Protein AF-A0A813UW55-F1 (afdb_monomer_lite)

Sequence (74 aa):
MKIFKRSDHSAVIYNSSMYIFDGLDEYRYNNLFKFDFDTHIRTEIKAKDESKLSLKRCKHSACIYDNMMYIFGG

Structure (mmCIF, N/CA/C/O backbone):
data_AF-A0A813UW55-F1
#
_entry.id   AF-A0A813UW55-F1
#
loop_
_atom_site.group_PDB
_atom_site.id
_atom_site.type_symbol
_atom_site.label_atom_id
_atom_site.label_alt_id
_atom_site.label_comp_id
_atom_site.label_asym_id
_atom_site.label_entity_id
_atom_site.label_seq_id
_atom_site.pdbx_PDB_ins_code
_atom_site.Cartn_x
_atom_site.Cartn_y
_atom_site.Cartn_z
_atom_site.occupancy
_atom_site.B_iso_or_equiv
_atom_site.auth_seq_id
_atom_site.auth_comp_id
_atom_site.auth_asym_id
_atom_site.auth_atom_id
_atom_site.pdbx_PDB_model_num
ATOM 1 N N . MET A 1 1 ? 4.541 17.400 9.756 1.00 48.16 1 MET A N 1
ATOM 2 C CA . MET A 1 1 ? 4.089 16.268 8.916 1.00 48.16 1 MET A CA 1
ATOM 3 C C . MET A 1 1 ? 4.354 16.618 7.455 1.00 48.16 1 MET A C 1
ATOM 5 O O . MET A 1 1 ? 3.674 17.481 6.919 1.00 48.16 1 MET A O 1
ATOM 9 N N . LYS A 1 2 ? 5.406 16.065 6.836 1.00 45.62 2 LYS A N 1
ATOM 10 C CA . LYS A 1 2 ? 5.758 16.384 5.441 1.00 45.62 2 LYS A CA 1
ATOM 11 C C . LYS A 1 2 ? 4.892 15.527 4.514 1.00 45.62 2 LYS A C 1
ATOM 13 O O . LYS A 1 2 ? 4.998 14.305 4.527 1.00 45.62 2 LYS A O 1
ATOM 18 N N . ILE A 1 3 ? 3.993 16.164 3.769 1.00 55.00 3 ILE A N 1
ATOM 19 C CA . ILE A 1 3 ? 3.148 15.502 2.771 1.00 55.00 3 ILE A CA 1
ATOM 20 C C . ILE A 1 3 ? 3.983 15.370 1.495 1.00 55.00 3 ILE A C 1
ATOM 22 O O . ILE A 1 3 ? 4.260 16.368 0.834 1.00 55.00 3 ILE A O 1
ATOM 26 N N . PHE A 1 4 ? 4.411 14.154 1.158 1.00 65.38 4 PHE A N 1
ATOM 27 C CA . PHE A 1 4 ? 5.009 13.878 -0.149 1.00 65.38 4 PHE A CA 1
ATOM 28 C C . PHE A 1 4 ? 3.878 13.781 -1.173 1.00 65.38 4 PHE A C 1
ATOM 30 O O . PHE A 1 4 ? 3.087 12.837 -1.128 1.00 65.38 4 PHE A O 1
ATOM 37 N N . LYS A 1 5 ? 3.752 14.794 -2.036 1.00 77.31 5 LYS A N 1
ATOM 38 C CA . LYS A 1 5 ? 2.794 14.781 -3.145 1.00 77.31 5 LYS A CA 1
ATOM 39 C C . LYS A 1 5 ? 3.274 13.750 -4.168 1.00 77.31 5 LYS A C 1
ATOM 41 O O . LYS A 1 5 ? 4.332 13.944 -4.751 1.00 77.31 5 LYS A O 1
ATOM 46 N N . ARG A 1 6 ? 2.509 12.674 -4.358 1.00 85.12 6 ARG A N 1
ATOM 47 C CA . ARG A 1 6 ? 2.768 11.618 -5.348 1.00 85.12 6 ARG A CA 1
ATOM 48 C C . ARG A 1 6 ? 1.488 11.316 -6.125 1.00 85.12 6 ARG A C 1
ATOM 50 O O . ARG A 1 6 ? 0.407 11.313 -5.532 1.00 85.12 6 ARG A O 1
ATOM 57 N N . SER A 1 7 ? 1.600 11.050 -7.420 1.00 88.50 7 SER A N 1
ATOM 58 C CA . SER A 1 7 ? 0.505 10.587 -8.285 1.00 88.50 7 SER A CA 1
ATOM 59 C C . SER A 1 7 ? 0.637 9.096 -8.587 1.00 88.50 7 SER A C 1
ATOM 61 O O . SER A 1 7 ? 1.623 8.469 -8.208 1.00 88.50 7 SER A O 1
ATOM 63 N N . ASP A 1 8 ? -0.356 8.522 -9.267 1.00 91.69 8 ASP A N 1
ATOM 64 C CA . ASP A 1 8 ? -0.319 7.145 -9.780 1.00 91.69 8 ASP A CA 1
ATOM 65 C C . ASP A 1 8 ? -0.036 6.075 -8.713 1.00 91.69 8 ASP A C 1
ATOM 67 O O . ASP A 1 8 ? 0.600 5.054 -8.999 1.00 91.69 8 ASP A O 1
ATOM 71 N N . HIS A 1 9 ? -0.504 6.338 -7.490 1.00 92.25 9 HIS A N 1
ATOM 72 C CA . HIS A 1 9 ? -0.452 5.401 -6.382 1.00 92.25 9 HIS A CA 1
ATOM 73 C C . HIS A 1 9 ? -1.722 4.575 -6.263 1.00 92.25 9 HIS A C 1
ATOM 75 O O . HIS A 1 9 ? -2.790 4.977 -6.722 1.00 92.25 9 HIS A O 1
ATOM 81 N N . SER A 1 10 ? -1.606 3.431 -5.596 1.00 96.00 10 SER A N 1
ATOM 82 C CA . SER A 1 10 ? -2.749 2.581 -5.272 1.00 96.00 10 SER A CA 1
ATOM 83 C C . SER A 1 10 ? -2.958 2.541 -3.767 1.00 96.00 10 SER A C 1
ATOM 85 O O . SER A 1 10 ? -1.990 2.507 -3.002 1.00 96.00 10 SER A O 1
ATOM 87 N N . ALA A 1 11 ? -4.211 2.487 -3.338 1.00 96.38 11 ALA A N 1
ATOM 88 C CA . ALA A 1 11 ? -4.546 2.311 -1.940 1.00 96.38 11 ALA A CA 1
ATOM 89 C C . ALA A 1 11 ? -5.663 1.285 -1.778 1.00 96.38 11 ALA A C 1
ATOM 91 O O . ALA A 1 11 ? -6.517 1.132 -2.650 1.00 96.38 11 ALA A O 1
ATOM 92 N N . VAL A 1 12 ? -5.653 0.604 -0.640 1.00 97.88 12 VAL A N 1
ATOM 93 C CA . VAL A 1 12 ? -6.704 -0.318 -0.216 1.00 97.88 12 VAL A CA 1
ATOM 94 C C . VAL A 1 12 ? -7.090 -0.011 1.227 1.00 97.88 12 VAL A C 1
ATOM 96 O O . VAL A 1 12 ? -6.270 0.480 2.004 1.00 97.88 12 VAL A O 1
ATOM 99 N N . ILE A 1 13 ? -8.336 -0.291 1.599 1.00 97.81 13 ILE A N 1
ATOM 100 C CA . ILE A 1 13 ? -8.805 -0.168 2.983 1.00 97.81 13 ILE A CA 1
ATOM 101 C C . ILE A 1 13 ? -8.885 -1.566 3.585 1.00 97.81 13 ILE A C 1
ATOM 103 O O . ILE A 1 13 ? -9.547 -2.438 3.029 1.00 97.81 13 ILE A O 1
ATOM 107 N N . TYR A 1 14 ? -8.225 -1.763 4.723 1.00 97.25 14 TYR A N 1
ATOM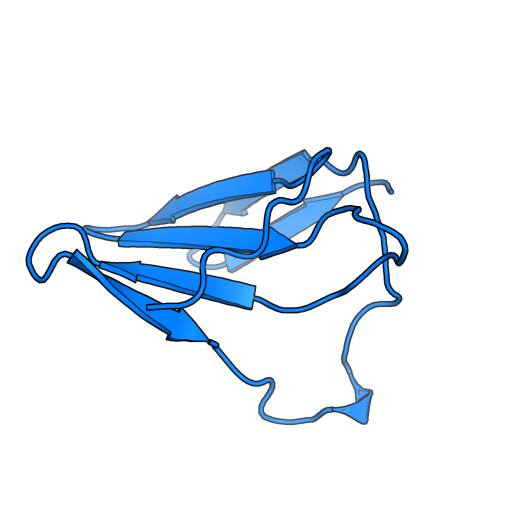 108 C CA . TYR A 1 14 ? -8.272 -2.999 5.494 1.00 97.25 14 TYR A CA 1
ATOM 109 C C . TYR A 1 14 ? -8.471 -2.661 6.971 1.00 97.25 14 TYR A C 1
ATOM 111 O O . TYR A 1 14 ? -7.663 -1.937 7.560 1.00 97.25 14 TYR A O 1
ATOM 119 N N . ASN A 1 15 ? -9.544 -3.184 7.571 1.00 94.75 15 ASN A N 1
ATOM 120 C CA . ASN A 1 15 ? -10.020 -2.787 8.901 1.00 94.75 15 ASN A CA 1
ATOM 121 C C . ASN A 1 15 ? -10.188 -1.250 9.000 1.00 94.75 15 ASN A C 1
ATOM 123 O O . ASN A 1 15 ? -10.643 -0.618 8.049 1.00 94.75 15 ASN A O 1
ATOM 127 N N . SER A 1 16 ? -9.802 -0.636 10.123 1.00 95.94 16 SER A N 1
ATOM 128 C CA . SER A 1 16 ? -9.862 0.820 10.352 1.00 95.94 16 SER A CA 1
ATOM 129 C C . SER A 1 16 ? -8.645 1.571 9.798 1.00 95.94 16 SER A C 1
ATOM 131 O O . SER A 1 16 ? -8.149 2.529 10.395 1.00 95.94 16 SER A O 1
ATOM 133 N N . SER A 1 17 ? -8.067 1.110 8.688 1.00 97.81 17 SER A N 1
ATOM 134 C CA . SER A 1 17 ? -6.857 1.719 8.136 1.00 97.81 17 SER A CA 1
ATOM 135 C C . SER A 1 17 ? -6.794 1.654 6.618 1.00 97.81 17 SER A C 1
ATOM 137 O O . SER A 1 17 ? -7.227 0.693 5.983 1.00 97.81 17 SER A O 1
ATOM 139 N N . MET A 1 18 ? -6.187 2.680 6.034 1.00 97.44 18 MET A N 1
ATOM 140 C CA . MET A 1 18 ? -5.823 2.719 4.626 1.00 97.44 18 MET A CA 1
ATOM 141 C C . MET A 1 18 ? -4.360 2.318 4.462 1.00 97.44 18 MET A C 1
ATOM 143 O O . MET A 1 18 ? -3.480 2.830 5.155 1.00 97.44 18 MET A O 1
ATOM 147 N N . TYR A 1 19 ? -4.097 1.435 3.511 1.00 96.56 19 TYR A N 1
ATOM 148 C CA . TYR A 1 19 ? -2.762 1.020 3.108 1.00 96.56 19 TYR A CA 1
ATOM 149 C C . TYR A 1 19 ? -2.481 1.590 1.726 1.00 96.56 19 TYR A C 1
ATOM 151 O O . TYR A 1 19 ? -3.218 1.325 0.780 1.00 96.56 19 TYR A O 1
ATOM 159 N N . ILE A 1 20 ? -1.435 2.400 1.623 1.00 95.31 20 ILE A N 1
ATOM 160 C CA . ILE A 1 20 ? -1.070 3.141 0.418 1.00 95.31 20 ILE A CA 1
ATOM 161 C C . ILE A 1 20 ? 0.252 2.568 -0.069 1.00 95.31 20 ILE A C 1
ATOM 163 O O . ILE A 1 20 ? 1.286 2.760 0.578 1.00 95.31 20 ILE A O 1
ATOM 167 N N . PHE A 1 21 ? 0.208 1.861 -1.194 1.00 94.31 21 PHE A N 1
ATOM 168 C CA . PHE A 1 21 ? 1.409 1.419 -1.881 1.00 94.31 21 PHE A CA 1
ATOM 169 C C . PHE A 1 21 ? 1.702 2.394 -3.002 1.00 94.31 21 PHE A C 1
ATOM 171 O O . PHE A 1 21 ? 0.904 2.490 -3.934 1.00 94.31 21 PHE A O 1
ATOM 178 N N . ASP A 1 22 ? 2.832 3.066 -2.805 1.00 86.44 22 ASP A N 1
ATOM 179 C CA . ASP A 1 22 ? 3.564 4.062 -3.580 1.00 86.44 22 ASP A CA 1
ATOM 180 C C . ASP A 1 22 ? 3.066 4.592 -4.930 1.00 86.44 22 ASP A C 1
ATOM 182 O O . ASP A 1 22 ? 2.087 4.147 -5.478 1.00 86.44 22 ASP A O 1
ATOM 186 N N . GLY A 1 23 ? 3.772 5.54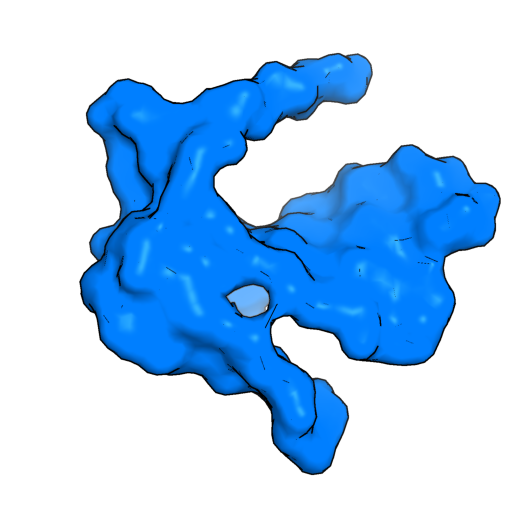7 -5.521 1.00 85.38 23 GLY A N 1
ATOM 187 C CA . GLY A 1 23 ? 3.505 6.064 -6.850 1.00 85.38 23 GLY A CA 1
ATOM 188 C C . GLY A 1 23 ? 4.702 6.823 -7.406 1.00 85.38 23 GLY A C 1
ATOM 189 O O . GLY A 1 23 ? 5.858 6.416 -7.258 1.00 85.38 23 GLY A O 1
ATOM 190 N N . LEU A 1 24 ? 4.407 7.931 -8.070 1.00 86.25 24 LEU A N 1
ATOM 191 C CA . LEU A 1 24 ? 5.352 8.738 -8.825 1.00 86.25 24 LEU A CA 1
ATOM 192 C C . LEU A 1 24 ? 5.414 10.166 -8.263 1.00 86.25 24 LEU A C 1
ATOM 194 O O . LEU A 1 24 ? 4.377 10.811 -8.100 1.00 86.25 24 LEU A O 1
ATOM 198 N N . ASP A 1 25 ? 6.621 10.668 -7.999 1.00 86.56 25 ASP A N 1
ATOM 199 C CA . ASP A 1 25 ? 6.927 12.106 -8.072 1.00 86.56 25 ASP A CA 1
ATOM 200 C C . ASP A 1 25 ? 7.995 12.371 -9.160 1.00 86.56 25 ASP A C 1
ATOM 202 O O . ASP A 1 25 ? 7.852 11.875 -10.274 1.00 86.56 25 ASP A O 1
ATOM 206 N N . GLU A 1 26 ? 9.069 13.107 -8.872 1.00 87.19 26 GLU A N 1
ATOM 207 C CA . GLU A 1 26 ? 10.325 13.065 -9.631 1.00 87.19 26 GLU A CA 1
ATOM 208 C C . GLU A 1 26 ? 10.863 11.631 -9.797 1.00 87.19 26 GLU A C 1
ATOM 210 O O . GLU A 1 26 ? 11.452 11.308 -10.830 1.00 87.19 26 GLU A O 1
ATOM 215 N N . TYR A 1 27 ? 10.631 10.748 -8.816 1.00 87.19 27 TYR A N 1
ATOM 216 C CA . TYR A 1 27 ? 11.052 9.347 -8.856 1.00 87.19 27 TYR A CA 1
ATOM 217 C C . TYR A 1 27 ? 9.889 8.376 -8.630 1.00 87.19 27 TYR A C 1
ATOM 219 O O . TYR A 1 27 ? 8.859 8.701 -8.041 1.00 87.19 27 TYR A O 1
ATOM 227 N N . ARG A 1 28 ? 10.081 7.131 -9.084 1.00 88.88 28 ARG A N 1
ATOM 228 C CA . ARG A 1 28 ? 9.249 5.995 -8.666 1.00 88.88 28 ARG A CA 1
ATOM 229 C C . ARG A 1 28 ? 9.735 5.483 -7.323 1.00 88.88 28 ARG A C 1
ATOM 231 O O . ARG A 1 28 ? 10.942 5.462 -7.060 1.00 88.88 28 ARG A O 1
ATOM 238 N N . TYR A 1 29 ? 8.815 4.975 -6.523 1.00 88.75 29 TYR A N 1
ATOM 239 C CA . TYR A 1 29 ? 9.138 4.420 -5.217 1.00 88.75 29 TYR A CA 1
ATOM 240 C C . TYR A 1 29 ? 8.370 3.100 -4.978 1.00 88.75 29 TYR A C 1
ATOM 242 O O . TYR A 1 29 ? 7.632 2.629 -5.846 1.00 88.75 29 TYR A O 1
ATOM 250 N N . ASN A 1 30 ? 8.646 2.435 -3.857 1.00 91.25 30 ASN A N 1
ATOM 251 C CA . ASN A 1 30 ? 8.071 1.146 -3.443 1.00 91.25 30 ASN A CA 1
ATOM 252 C C . ASN A 1 30 ? 7.790 1.072 -1.921 1.00 91.25 30 ASN A C 1
ATOM 254 O O . ASN A 1 30 ? 7.758 -0.010 -1.337 1.00 91.25 30 ASN A O 1
ATOM 258 N N . ASN A 1 31 ? 7.628 2.222 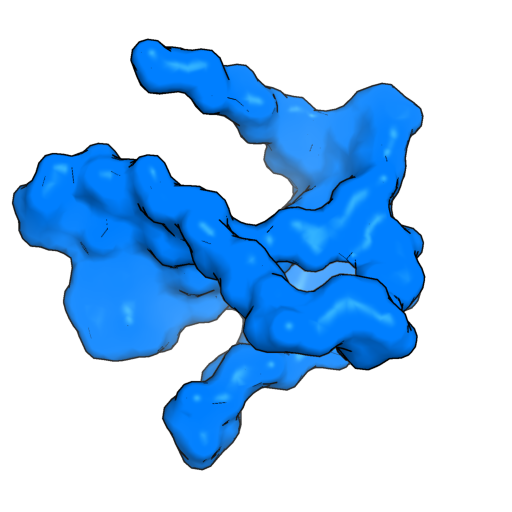-1.271 1.00 91.88 31 ASN A N 1
ATOM 259 C CA . ASN A 1 31 ? 7.230 2.381 0.119 1.00 91.88 31 ASN A CA 1
ATOM 260 C C . ASN A 1 31 ? 5.760 1.982 0.320 1.00 91.88 31 ASN A C 1
ATOM 262 O O . ASN A 1 31 ? 4.877 2.291 -0.488 1.00 91.88 31 ASN A O 1
ATOM 266 N N . LEU A 1 32 ? 5.490 1.377 1.474 1.00 93.69 32 LEU A N 1
ATOM 267 C CA . LEU A 1 32 ? 4.147 1.092 1.958 1.00 93.69 32 LEU A CA 1
ATOM 268 C C . LEU A 1 32 ? 3.843 1.999 3.151 1.00 93.69 32 LEU A C 1
ATOM 270 O O . LEU A 1 32 ? 4.597 2.034 4.122 1.00 93.69 32 LEU A O 1
ATOM 274 N N . PHE A 1 33 ? 2.726 2.718 3.107 1.00 94.56 33 PHE A N 1
ATOM 275 C CA . PHE A 1 33 ? 2.255 3.531 4.227 1.00 94.56 33 PHE A CA 1
ATOM 276 C C . PHE A 1 33 ? 0.940 2.991 4.774 1.00 94.56 33 PHE A C 1
ATOM 278 O O . PHE A 1 33 ? 0.061 2.601 4.012 1.00 94.56 33 PHE A O 1
ATOM 285 N N . LYS A 1 34 ? 0.791 3.037 6.097 1.00 96.06 34 LYS A N 1
ATOM 286 C CA . LYS A 1 34 ? -0.483 2.874 6.794 1.00 96.06 34 LYS A CA 1
ATOM 287 C C . LYS A 1 34 ? -0.970 4.243 7.246 1.00 96.06 34 LYS A C 1
ATOM 289 O O . LYS A 1 34 ? -0.209 4.992 7.855 1.00 96.06 34 LYS A O 1
ATOM 294 N N . PHE A 1 35 ? -2.226 4.548 6.972 1.00 96.12 35 PHE A N 1
ATOM 295 C CA . PHE A 1 35 ? -2.950 5.657 7.571 1.00 96.12 35 PHE A CA 1
ATOM 296 C C . PHE A 1 35 ? -4.062 5.092 8.449 1.00 96.12 35 PHE A C 1
ATOM 298 O O . PHE A 1 35 ? -4.921 4.349 7.975 1.00 96.12 35 PHE A O 1
ATOM 305 N N . ASP A 1 36 ? -3.995 5.402 9.734 1.00 97.00 36 ASP A N 1
ATOM 306 C CA . ASP A 1 36 ? -4.960 4.970 10.735 1.00 97.00 36 ASP A CA 1
ATOM 307 C C . ASP A 1 36 ? -6.080 6.013 10.842 1.00 97.00 36 ASP A C 1
ATOM 309 O O . ASP A 1 36 ? -5.802 7.193 11.067 1.00 97.00 36 ASP A O 1
ATOM 313 N N . PHE A 1 37 ? -7.333 5.604 10.615 1.00 96.75 37 PHE A N 1
ATOM 314 C CA . PHE A 1 37 ? -8.455 6.545 10.530 1.00 96.75 37 PHE A CA 1
ATOM 315 C C . PHE A 1 37 ? -8.849 7.140 11.882 1.00 96.75 37 PHE A C 1
ATOM 317 O O . PHE A 1 37 ? -9.332 8.267 11.925 1.00 96.75 37 PHE A O 1
ATOM 324 N N . ASP A 1 38 ? -8.612 6.418 12.974 1.00 96.88 38 ASP A N 1
ATOM 325 C CA . ASP A 1 38 ? -8.993 6.869 14.309 1.00 96.88 38 ASP A CA 1
ATOM 326 C C . ASP A 1 38 ? -7.988 7.913 14.806 1.00 96.88 38 ASP A C 1
ATOM 328 O O . ASP A 1 38 ? -8.333 9.034 15.185 1.00 96.88 38 ASP A O 1
ATOM 332 N N . THR A 1 39 ? -6.702 7.577 14.729 1.00 96.56 39 THR A N 1
ATOM 333 C CA . THR A 1 39 ? -5.620 8.434 15.230 1.00 96.56 39 THR A CA 1
ATOM 334 C C . THR A 1 39 ? -5.174 9.500 14.234 1.00 96.56 39 THR A C 1
ATOM 336 O O . THR A 1 39 ? -4.474 10.436 14.618 1.00 96.56 39 THR A O 1
ATOM 339 N N . HIS A 1 40 ? -5.551 9.369 12.957 1.00 94.44 40 HIS A N 1
ATOM 340 C CA . HIS A 1 40 ? -5.056 10.188 11.846 1.00 94.44 40 HIS A CA 1
ATOM 341 C C . HIS A 1 40 ? -3.525 10.139 11.694 1.00 94.44 40 HIS A C 1
ATOM 343 O O . HIS A 1 40 ? -2.902 11.028 11.103 1.00 94.44 40 HIS A O 1
ATOM 349 N N . ILE A 1 41 ? -2.895 9.087 12.225 1.00 94.12 41 ILE A N 1
ATOM 350 C CA . ILE A 1 41 ? -1.451 8.895 12.161 1.00 94.12 41 ILE A CA 1
ATOM 351 C C . ILE A 1 41 ? -1.106 8.138 10.883 1.00 94.12 41 ILE A C 1
ATOM 353 O O . ILE A 1 41 ? -1.664 7.087 10.563 1.00 94.12 41 ILE A O 1
ATOM 357 N N . ARG A 1 42 ? -0.119 8.675 10.162 1.00 92.81 42 ARG A N 1
ATOM 358 C CA . ARG A 1 42 ? 0.537 7.993 9.048 1.00 92.81 42 ARG A CA 1
ATOM 359 C C . ARG A 1 42 ? 1.840 7.361 9.525 1.00 92.81 42 ARG A C 1
ATOM 361 O O . ARG A 1 42 ? 2.701 8.053 10.066 1.00 92.81 42 ARG A O 1
ATOM 368 N N . THR A 1 43 ? 2.029 6.084 9.226 1.00 94.50 43 THR A N 1
ATOM 369 C CA . THR A 1 43 ? 3.242 5.325 9.547 1.00 94.50 43 THR A CA 1
ATOM 370 C C . THR A 1 43 ? 3.775 4.646 8.292 1.00 9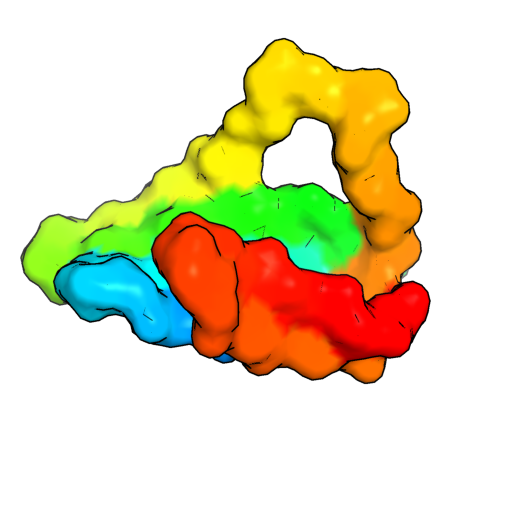4.50 43 THR A C 1
ATOM 372 O O . THR A 1 43 ? 3.012 4.085 7.508 1.00 94.50 43 THR A O 1
ATOM 375 N N . GLU A 1 44 ? 5.087 4.701 8.077 1.00 93.56 44 GLU A N 1
ATOM 376 C CA . GLU A 1 44 ? 5.736 3.897 7.039 1.00 93.56 44 GLU A CA 1
ATOM 377 C C . GLU A 1 44 ? 5.905 2.457 7.532 1.00 93.56 44 GLU A C 1
ATOM 379 O O . GLU A 1 44 ? 6.459 2.223 8.607 1.00 93.56 44 GLU A O 1
ATOM 384 N N . ILE A 1 45 ? 5.432 1.494 6.745 1.00 93.75 45 ILE A N 1
ATOM 385 C CA . ILE A 1 45 ? 5.644 0.072 6.992 1.00 93.75 45 ILE A CA 1
ATOM 386 C C . ILE A 1 45 ? 6.919 -0.335 6.262 1.00 93.75 45 ILE A C 1
ATOM 388 O O . ILE A 1 45 ? 6.957 -0.389 5.033 1.00 93.75 45 ILE A O 1
ATOM 392 N N . LYS A 1 46 ? 7.960 -0.656 7.029 1.00 91.75 46 LYS A N 1
ATOM 393 C CA . LYS A 1 46 ? 9.208 -1.187 6.481 1.00 91.75 46 LYS A CA 1
ATOM 394 C C . LYS A 1 46 ? 9.101 -2.692 6.263 1.00 91.75 46 LYS A C 1
ATOM 396 O O . LYS A 1 46 ? 8.552 -3.411 7.101 1.00 91.75 46 LYS A O 1
ATOM 401 N N . ALA A 1 47 ? 9.640 -3.167 5.144 1.00 88.56 47 ALA A N 1
ATOM 402 C CA .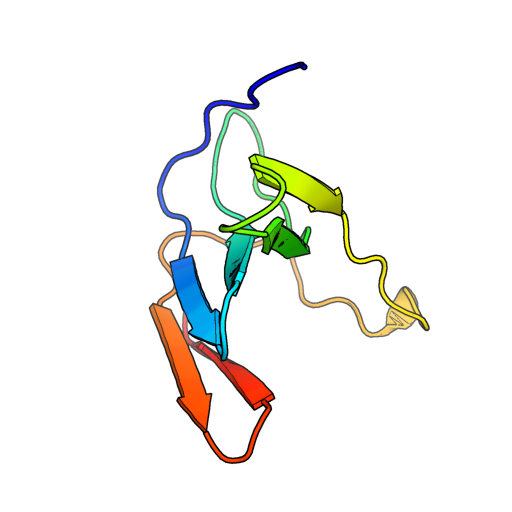 ALA A 1 47 ? 9.779 -4.596 4.909 1.00 88.56 47 ALA A CA 1
ATOM 403 C C . ALA A 1 47 ? 10.708 -5.209 5.966 1.00 88.56 47 ALA A C 1
ATOM 405 O O . ALA A 1 47 ? 11.701 -4.603 6.360 1.00 88.56 47 ALA A O 1
ATOM 406 N N . LYS A 1 48 ? 10.393 -6.430 6.412 1.00 90.31 48 LYS A N 1
ATOM 407 C CA . LYS A 1 48 ? 11.285 -7.195 7.301 1.00 90.31 48 LYS A CA 1
ATOM 408 C C . LYS A 1 48 ? 12.584 -7.602 6.600 1.00 90.31 48 LYS A C 1
ATOM 410 O O . LYS A 1 48 ? 13.602 -7.768 7.256 1.00 90.31 48 LYS A O 1
ATOM 415 N N . ASP A 1 49 ? 12.508 -7.790 5.286 1.00 90.75 49 ASP A N 1
ATOM 416 C CA . ASP A 1 49 ? 13.601 -8.220 4.424 1.00 90.75 49 ASP A CA 1
ATOM 417 C C . ASP A 1 49 ? 13.611 -7.331 3.177 1.00 90.75 49 ASP A C 1
ATOM 419 O O . ASP A 1 49 ? 12.744 -7.447 2.307 1.00 90.75 49 ASP A O 1
ATOM 423 N N . GLU A 1 50 ? 14.572 -6.411 3.113 1.00 87.75 50 GLU A N 1
ATOM 424 C CA . GLU A 1 50 ? 14.696 -5.461 2.005 1.00 87.75 50 GLU A CA 1
ATOM 425 C C . GLU A 1 50 ? 15.066 -6.148 0.682 1.00 87.75 50 GLU A C 1
ATOM 427 O O . GLU A 1 50 ? 14.750 -5.620 -0.383 1.00 87.75 50 GLU A O 1
ATOM 432 N N . SER A 1 51 ? 15.646 -7.356 0.719 1.00 88.31 51 SER A N 1
ATOM 433 C CA . SER A 1 51 ? 15.991 -8.112 -0.495 1.00 88.31 51 SER A CA 1
ATOM 434 C C . SER A 1 51 ? 14.762 -8.595 -1.274 1.00 88.31 51 SER A C 1
ATOM 436 O O . SER A 1 51 ? 14.858 -8.904 -2.460 1.00 88.31 51 SER A O 1
ATOM 438 N N . LYS A 1 52 ? 13.592 -8.620 -0.623 1.00 87.38 52 LYS A N 1
ATOM 439 C CA . LYS A 1 52 ? 12.305 -9.034 -1.202 1.00 87.38 52 LYS A CA 1
ATOM 440 C C . LYS A 1 52 ? 11.416 -7.863 -1.606 1.00 87.38 52 LYS A C 1
ATOM 442 O O . LYS A 1 52 ? 10.257 -8.073 -1.966 1.00 87.38 52 LYS A O 1
ATOM 447 N N . LEU A 1 53 ? 11.917 -6.631 -1.530 1.00 88.25 53 LEU A N 1
ATOM 448 C CA . LEU A 1 53 ? 11.161 -5.469 -1.976 1.00 88.25 53 LEU A CA 1
ATOM 449 C C . LEU A 1 53 ? 10.894 -5.555 -3.479 1.00 88.25 53 LEU A C 1
ATOM 451 O O . LEU A 1 53 ? 11.787 -5.821 -4.283 1.00 88.25 53 LEU A O 1
ATOM 455 N N . SER A 1 54 ? 9.654 -5.271 -3.875 1.00 88.06 54 SER A N 1
ATOM 456 C CA . SER A 1 54 ? 9.322 -5.134 -5.289 1.00 88.06 54 SER A CA 1
ATOM 457 C C . SER A 1 54 ? 10.103 -3.977 -5.909 1.00 88.06 54 SER A C 1
ATOM 459 O O . SER A 1 54 ? 10.346 -2.964 -5.248 1.00 88.06 54 SER A O 1
ATOM 461 N N . LEU A 1 55 ? 10.380 -4.056 -7.209 1.00 90.56 55 LEU A N 1
ATOM 462 C CA . LEU A 1 55 ? 10.881 -2.903 -7.955 1.00 90.56 55 LEU A CA 1
ATOM 463 C C . LEU A 1 55 ? 9.920 -1.709 -7.846 1.00 90.56 55 LEU A C 1
ATOM 465 O O . LEU A 1 55 ? 8.697 -1.879 -7.796 1.00 90.56 55 LEU A O 1
ATOM 469 N N . LYS A 1 56 ? 10.509 -0.511 -7.840 1.00 92.19 56 LYS A N 1
ATOM 470 C CA . LYS A 1 56 ? 9.814 0.781 -7.882 1.00 92.19 56 LYS A CA 1
ATOM 471 C C . LYS A 1 56 ? 8.898 0.848 -9.108 1.00 92.19 56 LYS A C 1
ATOM 473 O O . LYS A 1 56 ? 9.361 0.591 -10.219 1.00 92.19 56 LYS A O 1
ATOM 478 N N . ARG A 1 57 ? 7.630 1.216 -8.916 1.00 92.25 57 ARG A N 1
ATOM 479 C CA . ARG A 1 57 ? 6.576 1.184 -9.951 1.00 92.25 57 ARG A CA 1
ATOM 480 C C . ARG A 1 57 ? 5.565 2.317 -9.770 1.00 92.25 57 ARG A C 1
ATOM 482 O O . ARG A 1 57 ? 5.576 2.994 -8.748 1.00 92.25 57 ARG A O 1
ATOM 489 N N . CYS A 1 58 ? 4.729 2.539 -10.776 1.00 93.00 58 CYS A N 1
ATOM 490 C CA . CYS A 1 58 ? 3.619 3.496 -10.754 1.00 93.00 58 CYS A CA 1
ATOM 491 C C . CYS A 1 58 ? 2.535 3.045 -11.739 1.00 93.00 58 CYS A C 1
ATOM 493 O O . CYS A 1 58 ? 2.821 2.238 -12.622 1.00 93.00 58 CYS A O 1
ATOM 495 N N . LYS A 1 59 ? 1.326 3.614 -11.658 1.00 92.31 59 LYS A N 1
ATOM 496 C CA . LYS A 1 59 ? 0.181 3.253 -12.525 1.00 92.31 59 LYS A CA 1
ATOM 497 C C . LYS A 1 59 ? -0.236 1.783 -12.376 1.00 92.31 59 LYS A C 1
ATOM 499 O O . LYS A 1 59 ? -0.763 1.174 -13.304 1.00 92.31 59 LYS A O 1
ATOM 504 N N . HIS A 1 60 ? 0.017 1.214 -11.202 1.00 94.25 60 HIS A N 1
ATOM 505 C CA . HIS A 1 60 ? -0.436 -0.110 -10.790 1.00 94.25 60 HIS A CA 1
ATOM 506 C C . HIS A 1 60 ? -1.824 -0.037 -10.152 1.00 94.25 60 HIS A C 1
ATOM 508 O O . HIS A 1 60 ? -2.304 1.020 -9.746 1.00 94.25 60 HIS A O 1
ATOM 514 N N . SER A 1 61 ? -2.463 -1.196 -10.045 1.00 96.12 61 SER A N 1
ATOM 515 C CA . SER A 1 61 ? -3.690 -1.386 -9.271 1.00 96.12 61 SER A CA 1
ATOM 516 C C . SER A 1 61 ? -3.402 -2.243 -8.046 1.00 96.12 61 SER A C 1
ATOM 518 O O . SER A 1 61 ? -2.443 -3.018 -8.043 1.00 96.12 61 SER A O 1
ATOM 520 N N . ALA A 1 62 ? -4.241 -2.130 -7.019 1.00 97.38 62 ALA A N 1
ATOM 521 C CA . ALA A 1 62 ? -4.151 -2.987 -5.849 1.00 97.38 62 ALA A CA 1
ATOM 522 C C . ALA A 1 62 ? -5.521 -3.473 -5.382 1.00 97.38 62 ALA A C 1
ATOM 524 O O . ALA A 1 62 ? -6.525 -2.778 -5.533 1.00 97.38 62 ALA A O 1
ATOM 525 N N . CYS A 1 63 ? -5.546 -4.665 -4.798 1.00 97.69 63 CYS A N 1
ATOM 526 C CA . CYS A 1 63 ? -6.725 -5.243 -4.165 1.00 97.69 63 CYS A CA 1
ATOM 527 C C . CYS A 1 63 ? -6.338 -5.970 -2.875 1.00 97.69 63 CYS A C 1
ATOM 529 O O . CYS A 1 63 ? -5.162 -6.245 -2.633 1.00 97.69 63 CYS A O 1
ATOM 531 N N . ILE A 1 64 ? -7.334 -6.268 -2.042 1.00 97.81 64 ILE A N 1
ATOM 532 C CA . ILE A 1 64 ? -7.161 -7.128 -0.871 1.00 97.81 64 ILE A CA 1
ATOM 533 C C . ILE A 1 64 ? -7.820 -8.468 -1.147 1.00 97.81 64 ILE A C 1
ATOM 535 O O . ILE A 1 64 ? -8.958 -8.522 -1.612 1.00 97.81 64 ILE A O 1
ATOM 539 N N . TYR A 1 65 ? -7.113 -9.534 -0.803 1.00 97.38 65 TYR A N 1
ATOM 540 C CA . TYR A 1 65 ? -7.646 -10.883 -0.749 1.00 97.38 65 TYR A CA 1
ATOM 541 C C . TYR A 1 65 ? -6.938 -11.650 0.370 1.00 97.38 65 TYR A C 1
ATOM 543 O O . TYR A 1 65 ? -5.732 -11.503 0.535 1.00 97.38 65 TYR A O 1
ATOM 551 N N . ASP A 1 66 ? -7.692 -12.410 1.166 1.00 96.50 66 ASP A N 1
ATOM 552 C CA . ASP A 1 66 ? -7.173 -13.227 2.277 1.00 96.50 66 ASP A CA 1
ATOM 553 C C . ASP A 1 66 ? -6.137 -12.505 3.166 1.00 96.50 66 ASP A C 1
ATOM 555 O O . ASP A 1 66 ? -5.010 -12.948 3.374 1.00 96.50 66 ASP A O 1
ATOM 559 N N . ASN A 1 67 ? -6.508 -11.314 3.645 1.00 95.50 67 ASN A N 1
ATOM 560 C CA . ASN A 1 67 ? -5.688 -10.466 4.519 1.00 95.50 67 ASN A CA 1
ATOM 561 C C . ASN A 1 67 ? -4.342 -10.022 3.906 1.00 95.50 67 ASN A C 1
ATOM 563 O O . ASN A 1 67 ? -3.465 -9.52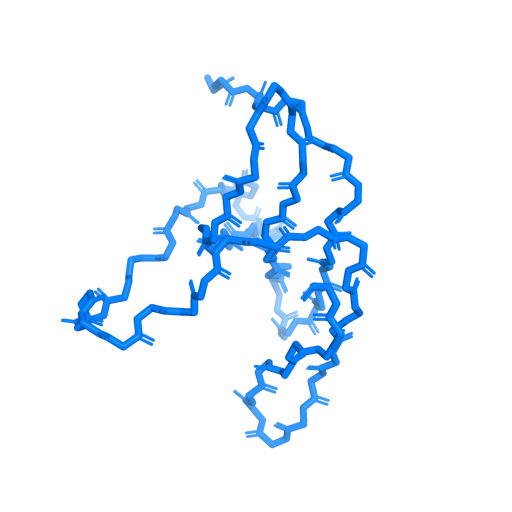8 4.620 1.00 95.50 67 ASN A O 1
ATOM 567 N N . MET A 1 68 ? -4.185 -10.151 2.588 1.00 95.44 68 MET A N 1
ATOM 568 C CA . MET A 1 68 ? -3.020 -9.709 1.831 1.00 95.44 68 MET A CA 1
ATOM 569 C C . MET A 1 68 ? -3.410 -8.631 0.824 1.00 95.44 68 MET A C 1
ATOM 571 O O . MET A 1 68 ? -4.432 -8.717 0.143 1.00 95.44 68 MET A O 1
ATOM 575 N N . MET A 1 69 ? -2.568 -7.605 0.718 1.00 95.81 69 MET A N 1
ATOM 576 C CA . MET A 1 69 ? -2.644 -6.627 -0.361 1.00 95.81 69 MET A CA 1
ATOM 577 C C . MET A 1 69 ? -1.854 -7.159 -1.555 1.00 95.81 69 MET A C 1
ATOM 579 O O . MET A 1 69 ? -0.661 -7.438 -1.437 1.00 95.81 69 MET A O 1
ATOM 583 N N . TYR A 1 70 ? -2.506 -7.247 -2.706 1.00 95.88 70 TYR A N 1
ATOM 584 C CA . TYR A 1 70 ? -1.878 -7.594 -3.972 1.00 95.88 70 TYR A CA 1
ATOM 585 C C . TYR A 1 70 ? -1.739 -6.354 -4.836 1.00 95.88 70 TYR A C 1
ATOM 587 O O . TYR A 1 70 ? -2.644 -5.524 -4.884 1.00 95.88 70 TYR A O 1
ATOM 595 N N . ILE A 1 71 ? -0.611 -6.248 -5.533 1.00 95.25 71 ILE A N 1
ATOM 596 C CA . ILE A 1 71 ? -0.301 -5.150 -6.448 1.00 95.25 71 ILE A CA 1
ATOM 597 C C . ILE A 1 71 ? -0.074 -5.753 -7.830 1.00 95.25 71 ILE A C 1
ATOM 599 O O . ILE A 1 71 ? 0.733 -6.672 -7.977 1.00 95.25 71 ILE A O 1
ATOM 603 N N . PHE A 1 72 ? -0.771 -5.235 -8.838 1.00 94.44 72 PHE A N 1
ATOM 604 C CA . PHE A 1 72 ? -0.728 -5.748 -10.205 1.00 94.44 72 PHE A CA 1
ATOM 605 C C . PHE A 1 72 ? -0.427 -4.641 -11.217 1.00 94.44 72 PHE A C 1
ATOM 607 O O . PHE A 1 72 ? -0.963 -3.532 -11.135 1.00 94.44 72 PHE A O 1
ATOM 614 N N . GLY A 1 73 ? 0.411 -4.977 -12.200 1.00 92.69 73 GLY A N 1
ATOM 615 C CA . GLY A 1 73 ? 0.906 -4.040 -13.207 1.00 92.69 73 GLY A CA 1
ATOM 616 C C . GLY A 1 73 ? 1.951 -3.062 -12.659 1.00 92.69 73 GLY A C 1
ATOM 617 O O . GLY A 1 73 ? 2.498 -3.261 -11.566 1.00 92.69 73 GLY A O 1
ATOM 618 N N . GLY A 1 74 ? 2.197 -2.005 -13.439 1.00 90.12 74 GLY A N 1
ATOM 619 C CA . GLY A 1 74 ? 3.153 -0.936 -13.124 1.00 90.12 74 GLY A CA 1
ATOM 620 C C . GLY A 1 74 ? 4.625 -1.309 -13.260 1.00 90.12 74 GLY A C 1
ATOM 621 O O . GLY A 1 74 ? 5.015 -2.443 -12.889 1.00 90.12 74 GLY A O 1
#

Secondary structure (DSSP, 8-state):
------BS-EEEEETTEEEEE--BSSSBB--EEEEETTT--EEEE--S-GGGPPPPB-S-EEEEETTEEEEE--

Organism: NCBI:txid392033

Radius of gyration: 12.18 Å; chains: 1; bounding box: 26×30×28 Å

InterPro domains:
  IPR015915 Kelch-type beta-propeller [G3DSA:2.120.10.80] (2-74)
  IPR015915 Kelch-type beta-propeller [SSF117281] (5-74)
  IPR051568 LZTR1/Attractin [PTHR46376] (5-74)

Foldseek 3Di:
DDDDDFPQWEWDDDDQWIWIAWADDVDFDGWIWIQGNVVRDIDTDDDPDPVPGDPGDGNWYWDDDPNDIDIDDD

pLDDT: mean 90.69, std 9.9, range [45.62, 97.88]